Protein AF-A0A914QEM2-F1 (afdb_monomer_lite)

Foldseek 3Di:
DDDPPPPALDDPVLVVVQCVVFDPPDPVVCCVQQVVVDPPCVVCVPPHNDPDCVGSVNDDDDTDHDPVRVVSRVVVVVVVVVVVVVVVPPPPDDD

InterPro domains:
  IPR002133 S-adenosylmethionine synthetase [PTHR11964] (2-65)
  IPR022630 S-adenosylmethionine synthetase, C-terminal [PF02773] (2-59)
  IPR022636 S-adenosylmethionine synthetase superfamily [SSF55973] (2-64)

Structure (mmCIF, N/CA/C/O backbone):
data_AF-A0A914QEM2-F1
#
_entry.id   AF-A0A914QEM2-F1
#
loop_
_atom_site.group_PDB
_atom_site.id
_atom_site.type_symbol
_atom_site.label_atom_id
_atom_site.label_alt_id
_atom_site.label_comp_id
_atom_site.label_asym_id
_atom_site.label_entity_id
_atom_site.label_seq_id
_atom_site.pdbx_PDB_ins_code
_atom_site.Cartn_x
_atom_site.Cartn_y
_atom_site.Cartn_z
_atom_site.occupancy
_atom_site.B_iso_or_equiv
_atom_site.auth_seq_id
_atom_site.auth_comp_id
_atom_site.auth_asym_id
_atom_site.auth_atom_id
_atom_site.pdbx_PDB_model_num
ATOM 1 N N . MET A 1 1 ? 1.388 8.817 -6.047 1.00 91.75 1 MET A N 1
ATOM 2 C CA . MET A 1 1 ? 2.794 8.664 -6.481 1.00 91.75 1 MET A CA 1
ATOM 3 C C . MET A 1 1 ? 3.282 7.308 -6.005 1.00 91.75 1 MET A C 1
ATOM 5 O O . MET A 1 1 ? 2.927 6.936 -4.894 1.00 91.75 1 MET A O 1
ATOM 9 N N . VAL A 1 2 ? 4.033 6.575 -6.828 1.00 97.38 2 VAL A N 1
ATOM 10 C CA . VAL A 1 2 ? 4.622 5.275 -6.467 1.00 97.38 2 VAL A CA 1
ATOM 11 C C . VAL A 1 2 ? 6.084 5.303 -6.894 1.00 97.38 2 VAL A C 1
ATOM 13 O O . VAL A 1 2 ? 6.356 5.426 -8.082 1.00 97.38 2 VAL A O 1
ATOM 16 N N . ILE A 1 3 ? 7.003 5.206 -5.933 1.00 97.62 3 ILE A N 1
ATOM 17 C CA . ILE A 1 3 ? 8.450 5.298 -6.166 1.00 97.62 3 ILE A CA 1
ATOM 18 C C . ILE A 1 3 ? 9.060 3.911 -5.982 1.00 97.62 3 ILE A C 1
ATOM 20 O O . ILE A 1 3 ? 8.912 3.305 -4.923 1.00 97.62 3 ILE A O 1
ATOM 24 N N . SER A 1 4 ? 9.771 3.415 -6.996 1.00 96.31 4 SER A N 1
ATOM 25 C CA . SER A 1 4 ? 10.449 2.111 -6.943 1.00 96.31 4 SER A CA 1
ATOM 26 C C . SER A 1 4 ? 11.957 2.198 -6.700 1.00 96.31 4 SER A C 1
ATOM 28 O O . SER A 1 4 ? 12.632 1.173 -6.755 1.00 96.31 4 SER A O 1
ATOM 30 N N . TYR A 1 5 ? 12.523 3.397 -6.527 1.00 96.25 5 TYR A N 1
ATOM 31 C CA . TYR A 1 5 ? 13.970 3.607 -6.350 1.00 96.25 5 TYR A CA 1
ATOM 32 C C . TYR A 1 5 ? 14.832 2.894 -7.417 1.00 96.25 5 TYR A C 1
ATOM 34 O O . TYR A 1 5 ? 15.856 2.292 -7.114 1.00 96.25 5 TYR A O 1
ATOM 42 N N . GLY A 1 6 ? 14.379 2.902 -8.679 1.00 93.38 6 GLY A N 1
ATOM 43 C CA . GLY A 1 6 ? 15.090 2.278 -9.807 1.00 93.38 6 GLY A CA 1
ATOM 44 C C . GLY A 1 6 ? 15.029 0.744 -9.885 1.00 93.38 6 GLY A C 1
ATOM 45 O O . GLY A 1 6 ? 15.648 0.158 -10.767 1.00 93.38 6 GLY A O 1
ATOM 46 N N . THR A 1 7 ? 14.281 0.075 -9.003 1.00 94.00 7 THR A N 1
ATOM 47 C CA . THR A 1 7 ? 14.189 -1.402 -8.992 1.00 94.00 7 THR A CA 1
ATOM 48 C C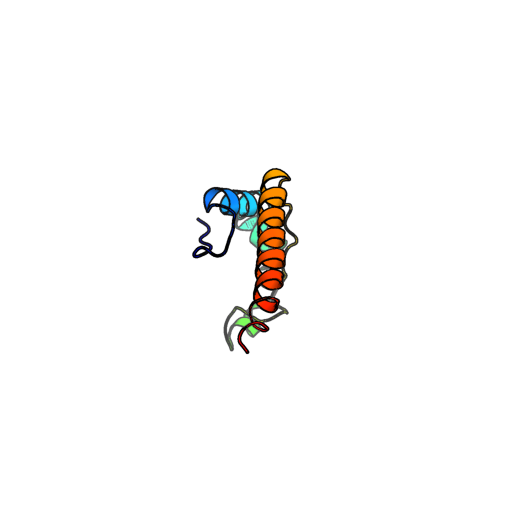 . THR A 1 7 ? 13.154 -1.975 -9.963 1.00 94.00 7 THR A C 1
ATOM 50 O O . THR A 1 7 ? 13.244 -3.140 -10.352 1.00 94.00 7 THR A O 1
ATOM 53 N N . SER A 1 8 ? 12.185 -1.162 -10.385 1.00 94.69 8 SER A N 1
ATOM 54 C CA . SER A 1 8 ? 11.132 -1.563 -11.317 1.00 94.69 8 SER A CA 1
ATOM 55 C C . SER A 1 8 ? 11.534 -1.276 -12.768 1.00 94.69 8 SER A C 1
ATOM 57 O O . SER A 1 8 ? 12.105 -0.219 -13.038 1.00 94.69 8 SER A O 1
ATOM 59 N N . PRO A 1 9 ? 11.190 -2.156 -13.728 1.00 95.31 9 PRO A N 1
ATOM 60 C CA . PRO A 1 9 ? 11.273 -1.840 -15.154 1.00 95.31 9 PRO A CA 1
ATOM 61 C C . PRO A 1 9 ? 10.101 -0.968 -15.650 1.00 95.31 9 PRO A C 1
ATOM 63 O O . PRO A 1 9 ? 10.097 -0.554 -16.807 1.00 95.31 9 PRO A O 1
ATOM 66 N N . LEU A 1 10 ? 9.090 -0.734 -14.808 1.00 96.69 10 LEU A N 1
ATOM 67 C CA . LEU A 1 10 ? 7.956 0.151 -15.076 1.00 96.69 10 LEU A CA 1
ATOM 68 C C . LEU A 1 10 ? 8.220 1.541 -14.498 1.00 96.69 10 LEU A C 1
ATOM 70 O O . LEU A 1 10 ? 8.793 1.669 -13.415 1.00 96.69 10 LEU A O 1
ATOM 74 N N . SER A 1 11 ? 7.739 2.563 -15.195 1.00 96.88 11 SER A N 1
ATOM 75 C CA . SER A 1 11 ? 7.778 3.954 -14.741 1.00 96.88 11 SER A CA 1
ATOM 76 C C . SER A 1 11 ? 6.793 4.221 -13.593 1.00 96.88 11 SER A C 1
ATOM 78 O O . SER A 1 11 ? 5.825 3.483 -13.399 1.00 96.88 11 SER A O 1
ATOM 80 N N . GLU A 1 12 ? 7.002 5.304 -12.838 1.00 97.81 12 GLU A N 1
ATOM 81 C CA . GLU A 1 12 ? 6.110 5.681 -11.728 1.00 97.81 12 GLU A CA 1
ATOM 82 C C . GLU A 1 12 ? 4.638 5.864 -12.143 1.00 97.81 12 GLU A C 1
ATOM 84 O O . GLU A 1 12 ? 3.766 5.395 -11.408 1.00 97.81 12 GLU A O 1
ATOM 89 N N . PRO A 1 13 ? 4.309 6.476 -13.305 1.00 97.88 13 PRO A N 1
ATOM 90 C CA . PRO A 1 13 ? 2.924 6.553 -13.771 1.00 97.88 13 PRO A CA 1
ATOM 91 C C . PRO A 1 13 ? 2.310 5.181 -14.074 1.00 97.88 13 PRO A C 1
ATOM 93 O O . PRO A 1 13 ? 1.130 4.967 -13.806 1.00 97.88 13 PRO A O 1
ATOM 96 N N . GLU A 1 14 ? 3.094 4.233 -14.592 1.00 97.69 14 GLU A N 1
ATOM 97 C CA . GLU A 1 14 ? 2.623 2.868 -14.862 1.00 97.69 14 GLU A CA 1
ATOM 98 C C . GLU A 1 14 ? 2.367 2.101 -13.562 1.00 97.69 14 GLU A C 1
ATOM 100 O O . GLU A 1 14 ? 1.321 1.472 -13.410 1.00 97.69 14 GLU A O 1
ATOM 105 N N . LEU A 1 15 ? 3.276 2.211 -12.589 1.00 98.12 15 LEU A N 1
ATOM 106 C CA . LEU A 1 15 ? 3.081 1.651 -11.250 1.00 98.12 15 LEU A CA 1
ATOM 107 C C . LEU A 1 15 ? 1.858 2.263 -10.557 1.00 98.12 15 LEU A C 1
ATOM 109 O O . LEU A 1 15 ? 1.060 1.545 -9.957 1.00 98.12 15 LEU A O 1
ATOM 113 N N . LEU A 1 16 ? 1.675 3.579 -10.676 1.00 98.19 16 LEU A N 1
ATOM 114 C CA . LEU A 1 16 ? 0.500 4.268 -10.153 1.00 98.19 16 LEU A CA 1
ATOM 115 C C . LEU A 1 16 ? -0.792 3.786 -10.831 1.00 98.19 16 LEU A C 1
ATOM 117 O O . LEU A 1 16 ? -1.788 3.594 -10.138 1.00 98.19 16 LEU A O 1
ATOM 121 N N . SER A 1 17 ? -0.778 3.541 -12.147 1.00 98.00 17 SER A N 1
ATOM 122 C CA . SER A 1 17 ? -1.922 2.948 -12.857 1.00 98.00 17 SER A CA 1
ATOM 123 C C . SER A 1 17 ? -2.275 1.583 -12.279 1.00 98.00 17 SER A C 1
ATOM 125 O O . SER A 1 17 ? -3.438 1.341 -11.983 1.00 98.00 17 SER A O 1
ATOM 127 N N . ILE A 1 18 ? -1.282 0.719 -12.047 1.00 98.12 18 ILE A N 1
ATOM 128 C CA . ILE A 1 18 ? -1.508 -0.604 -11.449 1.00 98.12 18 ILE A CA 1
ATOM 129 C C . ILE A 1 18 ? -2.154 -0.476 -10.065 1.00 98.12 18 ILE A C 1
ATOM 131 O O . ILE A 1 18 ? -3.087 -1.218 -9.760 1.00 98.12 18 ILE A O 1
ATOM 135 N N . VAL A 1 19 ? -1.700 0.463 -9.228 1.00 97.94 19 VAL A N 1
ATOM 136 C CA . VAL A 1 19 ? -2.320 0.706 -7.915 1.00 97.94 19 VAL A CA 1
ATOM 137 C C . VAL A 1 19 ? -3.779 1.141 -8.078 1.00 97.94 19 VAL A C 1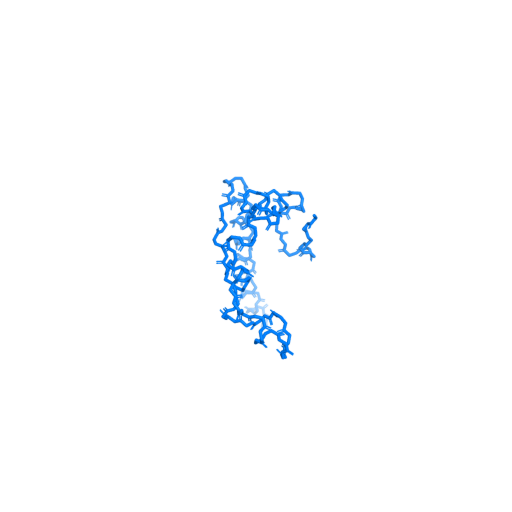
ATOM 139 O O . VAL A 1 19 ? -4.663 0.552 -7.460 1.00 97.94 19 VAL A O 1
ATOM 142 N N . ASN A 1 20 ? -4.055 2.112 -8.946 1.00 97.50 20 ASN A N 1
ATOM 143 C CA . ASN A 1 20 ? -5.414 2.620 -9.153 1.00 97.50 20 ASN A CA 1
ATOM 144 C C . ASN A 1 20 ? -6.370 1.558 -9.724 1.00 97.50 20 ASN A C 1
ATOM 146 O O . ASN A 1 20 ? -7.535 1.520 -9.339 1.00 97.50 20 ASN A O 1
ATOM 150 N N . ASP A 1 21 ? -5.878 0.669 -10.589 1.00 97.69 21 ASP A N 1
ATOM 151 C CA . ASP A 1 21 ? -6.674 -0.410 -11.190 1.00 97.69 21 ASP A CA 1
ATOM 152 C C . ASP A 1 21 ? -7.051 -1.504 -10.171 1.00 97.69 21 ASP A C 1
ATOM 154 O O . ASP A 1 21 ? -8.000 -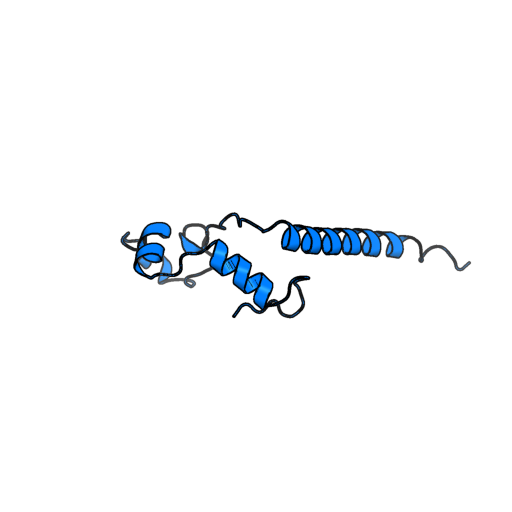2.264 -10.381 1.00 97.69 21 ASP A O 1
ATOM 158 N N . ASN A 1 22 ? -6.307 -1.611 -9.064 1.00 98.31 22 ASN A N 1
ATOM 159 C CA . ASN A 1 22 ? -6.430 -2.709 -8.104 1.00 98.31 22 ASN A CA 1
ATOM 160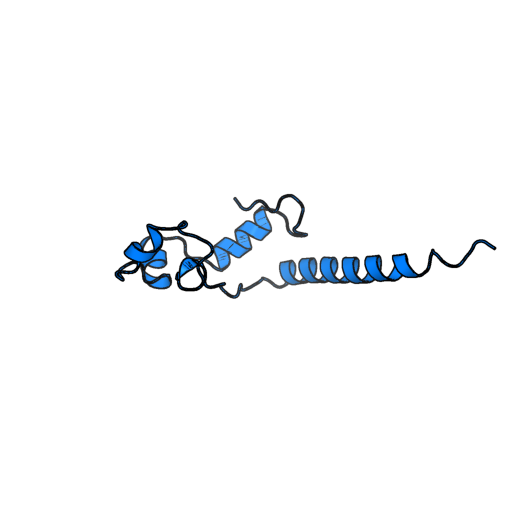 C C . ASN A 1 22 ? -6.954 -2.290 -6.728 1.00 98.31 22 ASN A C 1
ATOM 162 O O . ASN A 1 22 ? -7.476 -3.140 -5.998 1.00 98.31 22 ASN A O 1
ATOM 166 N N . PHE A 1 23 ? -6.840 -1.018 -6.353 1.00 98.00 23 PHE A N 1
ATOM 167 C CA . PHE A 1 23 ? -7.215 -0.532 -5.030 1.00 98.00 23 PHE A CA 1
ATOM 168 C C . PHE A 1 23 ? -8.226 0.609 -5.122 1.00 98.00 23 PHE A C 1
ATOM 170 O O . PHE A 1 23 ? -7.934 1.689 -5.626 1.00 98.00 23 PHE A O 1
ATOM 177 N N . ASP A 1 24 ? -9.410 0.389 -4.551 1.00 97.75 24 ASP A N 1
ATOM 178 C CA . ASP A 1 24 ? -10.377 1.456 -4.313 1.00 97.75 24 ASP A CA 1
ATOM 179 C C . ASP A 1 24 ? -10.054 2.118 -2.968 1.00 97.75 24 ASP A C 1
ATOM 181 O O . ASP A 1 24 ? -10.397 1.626 -1.894 1.00 97.75 24 ASP A O 1
ATOM 185 N N . LEU A 1 25 ? -9.329 3.233 -3.038 1.00 97.19 25 LEU A N 1
ATOM 186 C CA . LEU A 1 25 ? -8.771 3.923 -1.872 1.00 97.19 25 LEU A CA 1
ATOM 187 C C . LEU A 1 25 ? -9.784 4.820 -1.142 1.00 97.19 25 LEU A C 1
ATOM 189 O O . LEU A 1 25 ? -9.406 5.597 -0.262 1.00 97.19 25 LEU A O 1
ATOM 193 N N . ARG A 1 26 ? -11.078 4.747 -1.479 1.00 98.06 26 ARG A N 1
ATOM 194 C CA . ARG A 1 26 ? -12.108 5.503 -0.758 1.00 98.06 26 ARG A CA 1
ATOM 195 C C . ARG A 1 26 ? -12.201 4.995 0.689 1.00 98.06 26 ARG A C 1
ATOM 197 O O . ARG A 1 26 ? -12.293 3.783 0.892 1.00 98.06 26 ARG A O 1
ATOM 204 N N . PRO A 1 27 ? -12.288 5.875 1.708 1.00 98.19 27 PRO A N 1
ATOM 205 C CA . PRO A 1 27 ? -12.259 5.462 3.116 1.00 98.19 27 PRO A CA 1
ATOM 206 C C . PRO A 1 27 ? -13.284 4.381 3.486 1.00 98.19 27 PRO A C 1
ATOM 208 O O . PRO A 1 27 ? -12.957 3.418 4.174 1.00 98.19 27 PRO A O 1
ATOM 211 N N . GLY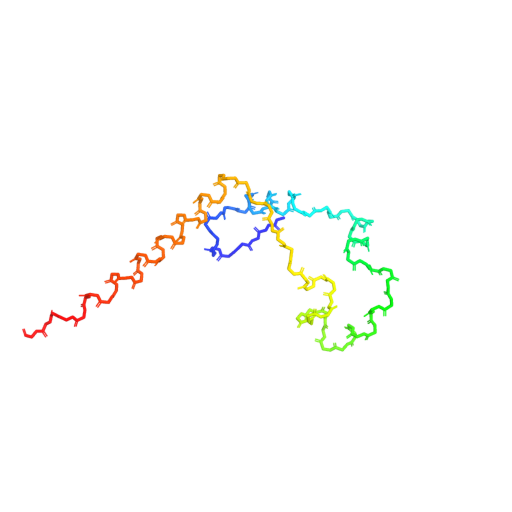 A 1 28 ? -14.521 4.496 2.989 1.00 98.44 28 GLY A N 1
ATOM 212 C CA . GLY A 1 28 ? -15.569 3.506 3.256 1.00 98.44 28 GLY A CA 1
ATOM 213 C C . GLY A 1 28 ? -15.283 2.127 2.654 1.00 98.44 28 GLY A C 1
ATOM 214 O O . GLY A 1 28 ? -15.663 1.114 3.238 1.00 98.44 28 GLY A O 1
ATOM 215 N N . VAL A 1 29 ? -14.585 2.083 1.518 1.00 98.19 29 VAL A N 1
ATOM 216 C CA . VAL A 1 29 ? -14.186 0.835 0.861 1.00 98.19 29 VAL A CA 1
ATOM 217 C C . VAL A 1 29 ? -13.013 0.201 1.593 1.00 98.19 29 VAL A C 1
ATOM 219 O O . VAL A 1 29 ? -13.086 -0.981 1.899 1.00 98.19 29 VAL A O 1
ATOM 222 N N . LEU A 1 30 ? -12.013 0.985 2.000 1.00 98.00 30 LEU A N 1
ATOM 223 C CA . LEU A 1 30 ? -10.910 0.491 2.831 1.00 98.00 30 LEU A CA 1
ATOM 224 C C . LEU A 1 30 ? -11.406 -0.118 4.148 1.00 98.00 30 LEU A C 1
ATOM 226 O O . LEU A 1 30 ? -10.988 -1.211 4.517 1.00 98.00 30 LEU A O 1
ATOM 230 N N . ILE A 1 31 ? -12.342 0.549 4.835 1.00 98.19 31 ILE A N 1
ATOM 231 C CA . ILE A 1 31 ? -12.942 0.028 6.074 1.00 98.19 31 ILE A CA 1
ATOM 232 C C . ILE A 1 31 ? -13.613 -1.327 5.841 1.00 98.19 31 ILE A C 1
ATOM 234 O O . ILE A 1 31 ? -13.497 -2.217 6.685 1.00 98.19 31 ILE A O 1
ATOM 238 N N . ARG A 1 32 ? -14.330 -1.471 4.722 1.00 98.06 32 ARG A N 1
ATOM 239 C CA . ARG A 1 32 ? -15.016 -2.709 4.353 1.00 98.06 32 ARG A CA 1
ATOM 240 C C . ARG A 1 32 ? -14.017 -3.805 3.987 1.00 98.06 32 ARG A C 1
ATOM 242 O O . ARG A 1 32 ? -14.072 -4.875 4.579 1.00 98.06 32 ARG A O 1
ATOM 249 N N . ASP A 1 33 ? -13.122 -3.533 3.044 1.00 97.69 33 ASP A N 1
ATOM 250 C CA . ASP A 1 33 ? -12.216 -4.521 2.454 1.00 97.69 33 ASP A CA 1
ATOM 251 C C . ASP A 1 33 ? -11.170 -5.015 3.467 1.00 97.69 33 ASP A C 1
ATOM 253 O O . ASP A 1 33 ? -10.805 -6.186 3.445 1.00 97.69 33 ASP A O 1
ATOM 257 N N . LEU A 1 34 ? -10.739 -4.157 4.399 1.00 98.06 34 LEU A N 1
ATOM 258 C CA . LEU A 1 34 ? -9.811 -4.518 5.478 1.00 98.06 34 LEU A CA 1
ATOM 259 C C . LEU A 1 34 ? -10.520 -4.888 6.794 1.00 98.06 34 LEU A C 1
ATOM 261 O O . LEU A 1 34 ? -9.857 -5.175 7.787 1.00 98.06 34 LEU A O 1
ATOM 265 N N . GLY A 1 35 ? -11.855 -4.853 6.855 1.00 97.81 35 GLY A N 1
ATOM 266 C CA . GLY A 1 35 ? -12.606 -5.211 8.064 1.00 97.81 35 GLY A CA 1
ATOM 267 C C . GLY A 1 35 ? -12.281 -4.34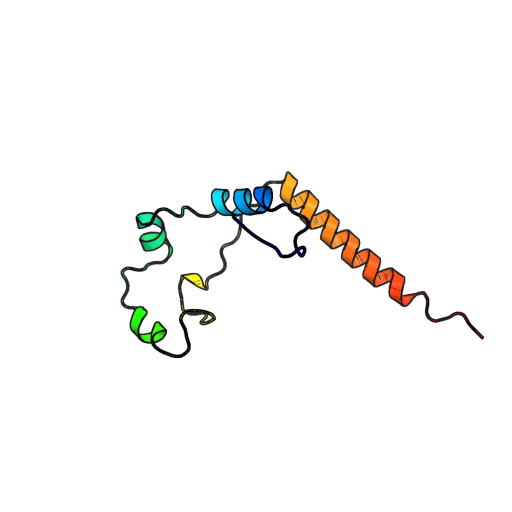4 9.291 1.00 97.81 35 GLY A C 1
ATOM 268 O O . GLY A 1 35 ? -12.249 -4.843 10.416 1.00 97.81 35 GLY A O 1
ATOM 269 N N . LEU A 1 36 ? -12.056 -3.040 9.106 1.00 98.12 36 LEU A N 1
ATOM 270 C CA . LEU A 1 36 ? -11.529 -2.138 10.146 1.00 98.12 36 LEU A CA 1
ATOM 271 C C . LEU A 1 36 ? -12.531 -1.791 11.264 1.00 98.12 36 LEU A C 1
ATOM 273 O O . LEU A 1 36 ? -12.191 -1.098 12.218 1.00 98.12 36 LEU A O 1
ATOM 277 N N . LYS A 1 37 ? -13.778 -2.265 11.194 1.00 97.62 37 LYS A N 1
ATOM 278 C CA . LYS A 1 37 ? -14.740 -2.121 12.304 1.00 97.62 37 LYS A CA 1
ATOM 279 C C . LYS A 1 37 ? -14.575 -3.192 13.390 1.00 97.62 37 LYS A C 1
ATOM 281 O O . LYS A 1 37 ? -15.216 -3.095 14.432 1.00 97.62 37 LYS A O 1
ATOM 286 N N . ASN A 1 38 ? -13.735 -4.198 13.156 1.00 96.94 38 ASN A N 1
ATOM 287 C CA . ASN A 1 38 ? -13.472 -5.266 14.115 1.00 96.94 38 ASN A CA 1
ATOM 288 C C . ASN A 1 38 ? -12.515 -4.802 15.234 1.00 96.94 38 ASN A C 1
ATOM 290 O O . ASN A 1 38 ? -11.661 -3.944 14.995 1.00 96.94 38 ASN A O 1
ATOM 294 N N . PRO A 1 39 ? -12.594 -5.378 16.449 1.00 96.38 39 PRO A N 1
ATOM 295 C CA . PRO A 1 39 ? -11.742 -5.004 17.580 1.00 96.38 39 PRO A CA 1
ATOM 296 C C . PRO A 1 39 ? -10.322 -5.600 17.472 1.00 96.38 39 PRO A C 1
ATOM 298 O O . PRO A 1 39 ? -9.901 -6.396 18.307 1.00 96.38 39 PRO A O 1
ATOM 301 N N . ILE A 1 40 ? -9.566 -5.209 16.443 1.00 95.44 40 ILE A N 1
ATOM 302 C CA . ILE A 1 40 ? -8.223 -5.744 16.133 1.00 95.44 40 ILE A CA 1
ATOM 303 C C . ILE A 1 40 ? -7.064 -4.863 16.640 1.00 95.44 40 ILE A C 1
ATOM 305 O O . ILE A 1 40 ? -5.908 -5.275 16.619 1.00 95.44 40 ILE A O 1
ATOM 309 N N . TYR A 1 41 ? -7.361 -3.659 17.136 1.00 96.44 41 TYR A N 1
ATOM 310 C CA . TYR A 1 41 ? -6.365 -2.615 17.426 1.00 96.44 41 TYR A CA 1
ATOM 311 C C . TYR A 1 41 ? -5.538 -2.828 18.701 1.00 96.44 41 TYR A C 1
ATOM 313 O O . TYR A 1 41 ? -4.487 -2.216 18.866 1.00 96.44 41 TYR A O 1
ATOM 321 N N . LYS A 1 42 ? -5.974 -3.697 19.623 1.00 95.62 42 LYS A N 1
ATOM 322 C CA . LYS A 1 42 ? -5.208 -3.963 20.853 1.00 95.62 42 LYS A CA 1
ATOM 323 C C . LYS A 1 42 ? -3.831 -4.553 20.538 1.00 95.62 42 LYS A C 1
ATOM 325 O O . LYS A 1 42 ? -2.839 -4.160 21.143 1.00 95.62 42 LYS A O 1
ATOM 330 N N . GLU A 1 43 ? -3.768 -5.470 19.576 1.00 92.50 43 GLU A N 1
ATOM 331 C CA . GLU A 1 43 ? -2.516 -6.134 19.204 1.00 92.50 43 GLU A CA 1
ATOM 332 C C . GLU A 1 43 ? -1.565 -5.209 18.437 1.00 92.50 43 GLU A C 1
ATOM 334 O O . GLU A 1 43 ? -0.360 -5.434 18.476 1.00 92.50 43 GLU A O 1
ATOM 339 N N . THR A 1 44 ? -2.072 -4.143 17.806 1.00 95.19 44 THR A N 1
ATOM 340 C CA . THR A 1 44 ? -1.240 -3.170 17.080 1.00 95.19 44 THR A CA 1
ATOM 341 C C . THR A 1 44 ? -0.493 -2.207 18.010 1.00 95.19 44 THR A C 1
ATOM 343 O O . THR A 1 44 ? 0.394 -1.491 17.563 1.00 95.19 44 THR A O 1
ATOM 346 N N . ALA A 1 45 ? -0.856 -2.142 19.298 1.00 95.00 45 ALA A N 1
ATOM 347 C CA . ALA A 1 45 ? -0.283 -1.201 20.271 1.00 95.00 45 ALA A CA 1
ATOM 348 C C . ALA A 1 45 ? 1.096 -1.621 20.821 1.00 95.00 45 ALA A C 1
ATOM 350 O O . ALA A 1 45 ? 1.683 -0.912 21.637 1.00 95.00 45 ALA A O 1
ATOM 351 N N . LYS A 1 46 ? 1.616 -2.776 20.394 1.00 92.75 46 LYS A N 1
ATOM 352 C CA . LYS A 1 46 ? 2.944 -3.290 20.746 1.00 92.75 46 LYS A CA 1
ATOM 353 C C . LYS A 1 46 ? 3.690 -3.662 19.472 1.00 92.75 46 LYS A C 1
ATOM 355 O O . LYS A 1 46 ? 3.080 -4.149 18.530 1.00 92.75 46 LYS A O 1
ATOM 360 N N . ASN A 1 47 ? 5.008 -3.483 19.468 1.00 91.69 47 ASN A N 1
ATOM 361 C CA . ASN A 1 47 ? 5.902 -3.949 18.399 1.00 91.69 47 ASN A CA 1
ATOM 362 C C . ASN A 1 47 ? 5.590 -3.415 16.981 1.00 91.69 47 ASN A C 1
ATOM 364 O O . ASN A 1 47 ? 6.089 -3.966 16.006 1.00 91.69 47 ASN A O 1
ATOM 368 N N . GLY A 1 48 ? 4.825 -2.322 16.868 1.00 93.75 48 GLY A N 1
ATOM 369 C CA . GLY A 1 48 ? 4.498 -1.668 15.598 1.00 93.75 48 GLY A CA 1
ATOM 370 C C . GLY A 1 48 ? 3.233 -2.197 14.910 1.00 93.75 48 GLY A C 1
ATOM 371 O O . GLY A 1 48 ? 2.673 -3.230 15.264 1.00 93.75 48 GLY A O 1
ATOM 372 N N . HIS A 1 49 ? 2.769 -1.448 13.906 1.00 96.81 49 HIS A N 1
ATOM 373 C CA . HIS A 1 49 ? 1.536 -1.747 13.164 1.00 96.81 49 HIS A CA 1
ATOM 374 C C . HIS A 1 49 ? 1.749 -2.656 11.945 1.00 96.81 49 HIS A C 1
ATOM 376 O O . HIS A 1 49 ? 0.773 -3.150 11.386 1.00 96.81 49 HIS A O 1
ATOM 382 N N . PHE A 1 50 ? 2.996 -2.852 11.518 1.00 97.25 50 PHE A N 1
ATOM 383 C CA . PHE A 1 50 ? 3.350 -3.553 10.282 1.00 97.25 50 PHE A CA 1
ATOM 384 C C . PHE A 1 50 ? 4.239 -4.768 10.558 1.00 97.25 50 PHE A C 1
ATOM 386 O O . PHE A 1 50 ? 4.869 -4.852 11.612 1.00 97.25 50 PHE A O 1
ATOM 393 N N . GLY A 1 51 ? 4.294 -5.698 9.605 1.00 94.69 51 GLY A N 1
ATOM 394 C CA . GLY A 1 51 ? 5.082 -6.929 9.685 1.00 94.69 51 GLY A CA 1
ATOM 395 C C . GLY A 1 51 ? 4.427 -8.043 10.504 1.00 94.69 51 GLY A C 1
ATOM 396 O O . GLY A 1 51 ? 5.076 -9.039 10.815 1.00 94.69 51 GLY A O 1
ATOM 397 N N . HIS A 1 52 ? 3.148 -7.898 10.864 1.00 94.56 52 HIS A N 1
ATOM 398 C CA . HIS A 1 52 ? 2.403 -8.943 11.557 1.00 94.56 52 HIS A CA 1
ATOM 399 C C . HIS A 1 52 ? 1.365 -9.589 10.635 1.00 94.56 52 HIS A C 1
ATOM 401 O O . HIS A 1 52 ? 0.286 -9.047 10.419 1.00 94.56 52 HIS A O 1
ATOM 407 N N . GLU A 1 53 ? 1.626 -10.834 10.230 1.00 93.69 53 GLU A N 1
ATOM 408 C CA . GLU A 1 53 ? 0.818 -11.628 9.282 1.00 93.69 53 GLU A CA 1
ATOM 409 C C . GLU A 1 53 ? -0.684 -11.757 9.593 1.00 93.69 53 GLU A C 1
ATOM 411 O O . GLU A 1 53 ? -1.445 -12.197 8.743 1.00 93.69 53 GLU A O 1
ATOM 416 N N . ARG A 1 54 ? -1.145 -11.416 10.804 1.00 92.12 54 ARG A N 1
ATOM 417 C CA . ARG A 1 54 ? -2.569 -11.481 11.173 1.00 92.12 54 ARG A CA 1
ATOM 418 C C . ARG A 1 54 ? -3.330 -10.198 10.857 1.00 92.12 54 ARG A C 1
ATOM 420 O O . ARG A 1 54 ? -4.557 -10.192 10.943 1.00 92.12 54 ARG A O 1
ATOM 427 N N . PHE A 1 55 ? -2.637 -9.103 10.554 1.00 97.06 55 PHE A N 1
ATOM 428 C CA . PHE A 1 55 ? -3.301 -7.849 10.242 1.00 97.06 55 PHE A CA 1
ATOM 429 C C . PHE A 1 55 ? -3.844 -7.858 8.810 1.00 97.06 55 PHE A C 1
ATOM 431 O O . PHE A 1 55 ? -3.198 -8.380 7.898 1.00 97.06 55 PHE A O 1
ATOM 438 N N . PRO A 1 56 ? -5.036 -7.280 8.587 1.00 97.56 56 PRO A N 1
ATOM 439 C CA . PRO A 1 56 ? -5.698 -7.355 7.289 1.00 97.56 56 PRO A CA 1
ATOM 440 C C . PRO A 1 56 ? -4.917 -6.629 6.186 1.00 97.56 56 PRO A C 1
ATOM 442 O O . PRO A 1 56 ? -4.952 -7.057 5.040 1.00 97.56 56 PRO A O 1
ATOM 445 N N . TRP A 1 57 ? -4.170 -5.571 6.522 1.00 97.88 57 TRP A N 1
ATOM 446 C CA . TRP A 1 57 ? -3.320 -4.845 5.567 1.00 97.88 57 TRP A CA 1
ATOM 447 C C . TRP A 1 57 ? -2.001 -5.556 5.234 1.00 97.88 57 TRP A C 1
ATOM 449 O O . TRP A 1 57 ? -1.324 -5.144 4.299 1.00 97.88 57 TRP A O 1
ATOM 459 N N . GLU A 1 58 ? -1.647 -6.618 5.959 1.00 97.75 58 GLU A N 1
ATOM 460 C CA . GLU A 1 58 ? -0.479 -7.460 5.658 1.00 97.75 58 GLU A CA 1
ATOM 461 C C . GLU A 1 58 ? -0.820 -8.587 4.669 1.00 97.75 58 GLU A C 1
ATOM 463 O O . GLU A 1 58 ? 0.068 -9.274 4.170 1.00 97.75 58 GLU A O 1
ATOM 468 N N . GLN A 1 59 ? -2.105 -8.781 4.346 1.00 96.88 59 GLN A N 1
ATOM 469 C CA . GLN A 1 59 ? -2.514 -9.775 3.356 1.00 96.88 59 GLN A CA 1
ATOM 470 C C . GLN A 1 59 ? -2.221 -9.260 1.944 1.00 96.88 59 GLN A C 1
ATOM 472 O O . GLN A 1 59 ? -2.852 -8.314 1.466 1.00 96.88 59 GLN A O 1
ATOM 477 N N . VAL A 1 60 ? -1.270 -9.898 1.259 1.00 96.44 60 VAL A N 1
ATOM 478 C CA . VAL A 1 60 ? -0.888 -9.518 -0.106 1.00 96.44 60 VAL A CA 1
ATOM 479 C C . VAL A 1 60 ? -2.056 -9.750 -1.060 1.00 96.44 60 VAL A C 1
ATOM 481 O O . VAL A 1 60 ? -2.572 -10.858 -1.196 1.00 96.44 60 VAL A O 1
ATOM 484 N N . LYS A 1 61 ? -2.451 -8.687 -1.760 1.00 96.38 61 LYS A N 1
ATOM 485 C CA . LYS A 1 61 ? -3.467 -8.743 -2.808 1.00 96.38 61 LYS A CA 1
ATOM 486 C C . LYS A 1 61 ? -2.838 -9.161 -4.134 1.00 96.38 61 LYS A C 1
ATOM 488 O O . LYS A 1 61 ? -1.868 -8.553 -4.581 1.00 96.38 61 LYS A O 1
ATOM 493 N N . GLU A 1 62 ? -3.439 -10.142 -4.798 1.00 97.75 62 GLU A N 1
ATOM 494 C CA . GLU A 1 62 ? -3.101 -10.458 -6.184 1.00 97.75 62 GLU A CA 1
ATOM 495 C C . GLU A 1 62 ? -3.495 -9.290 -7.102 1.00 97.75 62 GLU A C 1
ATOM 497 O O . GLU A 1 62 ? -4.644 -8.834 -7.101 1.00 97.75 62 GLU A O 1
ATOM 502 N N . LEU A 1 63 ? -2.527 -8.781 -7.867 1.00 97.75 63 LEU A N 1
ATOM 503 C CA . LEU A 1 63 ? -2.723 -7.630 -8.741 1.00 97.75 63 LEU A CA 1
ATOM 504 C C . LEU A 1 63 ? -3.101 -8.074 -10.152 1.00 97.75 63 LEU A C 1
ATOM 506 O O . LEU A 1 63 ? -2.418 -8.880 -10.781 1.00 97.75 63 LEU A O 1
ATOM 510 N N . LYS A 1 64 ? -4.148 -7.458 -10.696 1.00 97.62 64 LYS A N 1
ATOM 511 C CA . LYS A 1 64 ? -4.467 -7.510 -12.119 1.00 97.62 64 LYS A CA 1
ATOM 512 C C . LYS A 1 64 ? -3.516 -6.579 -12.853 1.00 97.62 64 LYS A C 1
ATOM 514 O O . LYS A 1 64 ? -3.573 -5.360 -12.685 1.00 97.62 64 LYS A O 1
ATOM 519 N N . ILE A 1 65 ? -2.637 -7.165 -13.657 1.00 97.31 65 ILE A N 1
ATOM 520 C CA . ILE A 1 65 ? -1.643 -6.435 -14.439 1.00 97.31 65 ILE A CA 1
ATOM 521 C C . ILE A 1 65 ? -2.077 -6.416 -15.901 1.00 97.31 65 ILE A C 1
ATOM 523 O O . ILE A 1 65 ? -2.325 -7.464 -16.499 1.00 97.31 65 ILE A O 1
ATOM 527 N N . ARG A 1 66 ? -2.152 -5.218 -16.485 1.00 97.38 66 ARG A N 1
ATOM 528 C CA . ARG A 1 66 ? -2.476 -5.043 -17.904 1.00 97.38 66 ARG A CA 1
ATOM 529 C C . ARG A 1 66 ? -1.396 -5.702 -18.792 1.00 97.38 66 ARG A C 1
ATOM 531 O O . ARG A 1 66 ? -0.215 -5.663 -18.423 1.00 97.38 66 ARG A O 1
ATOM 538 N N . PRO A 1 67 ? -1.752 -6.311 -19.941 1.00 96.44 67 PRO A N 1
ATOM 539 C CA . PRO A 1 67 ? -0.816 -7.092 -20.760 1.00 96.44 67 PRO A CA 1
ATOM 540 C C . PRO A 1 67 ? 0.473 -6.356 -21.161 1.00 96.44 67 PRO A C 1
ATOM 542 O O . PRO A 1 67 ? 1.554 -6.944 -21.153 1.00 96.44 67 PRO A O 1
ATOM 545 N N . GLU A 1 68 ? 0.384 -5.063 -21.460 1.00 94.75 68 GLU A N 1
ATOM 546 C CA . GLU A 1 68 ? 1.513 -4.207 -21.827 1.00 94.75 68 GLU A CA 1
ATOM 547 C C . GLU A 1 68 ? 2.527 -4.026 -20.688 1.00 94.75 68 GLU A C 1
ATOM 549 O O . GLU A 1 68 ? 3.732 -3.969 -20.936 1.00 94.75 68 GLU A O 1
ATOM 554 N N . PHE A 1 69 ? 2.071 -4.000 -19.431 1.00 96.69 69 PHE A N 1
ATOM 555 C CA . PHE A 1 69 ? 2.951 -3.931 -18.263 1.00 96.69 69 PHE A CA 1
ATOM 556 C C . PHE A 1 69 ? 3.549 -5.307 -17.966 1.00 96.69 69 PHE A C 1
ATOM 558 O O . PHE A 1 69 ? 4.743 -5.420 -17.684 1.00 96.69 69 PHE A O 1
ATOM 565 N N . ALA A 1 70 ? 2.752 -6.370 -18.112 1.00 95.25 70 ALA A N 1
ATOM 566 C CA . ALA A 1 70 ? 3.215 -7.743 -17.937 1.00 95.25 70 ALA A CA 1
ATOM 567 C C . ALA A 1 70 ? 4.345 -8.104 -18.917 1.00 95.25 70 ALA A C 1
ATOM 569 O O . ALA A 1 70 ? 5.303 -8.776 -18.530 1.00 95.25 70 ALA A O 1
ATOM 570 N N . ALA A 1 71 ? 4.278 -7.628 -20.164 1.00 94.38 71 ALA A N 1
ATOM 571 C CA . ALA A 1 71 ? 5.343 -7.818 -21.147 1.00 94.38 71 ALA A CA 1
ATOM 572 C C . ALA A 1 71 ? 6.674 -7.198 -20.682 1.00 94.38 71 ALA A C 1
ATOM 574 O O . ALA A 1 71 ? 7.698 -7.879 -20.687 1.00 94.38 71 ALA A O 1
ATOM 575 N N . LYS A 1 72 ? 6.660 -5.949 -20.195 1.00 93.06 72 LYS A N 1
ATOM 576 C CA . LYS A 1 72 ? 7.859 -5.261 -19.676 1.00 93.06 72 LYS A CA 1
ATOM 577 C C . LYS A 1 72 ? 8.478 -5.983 -18.474 1.00 93.06 72 LYS A C 1
ATOM 579 O O . LYS A 1 72 ? 9.700 -6.121 -18.402 1.00 93.06 72 LYS A O 1
ATOM 584 N N . LEU A 1 73 ? 7.641 -6.480 -17.559 1.00 92.44 73 LEU A N 1
ATOM 585 C CA . LEU A 1 73 ? 8.085 -7.260 -16.398 1.00 92.44 73 LEU A CA 1
ATOM 586 C C . LEU A 1 73 ? 8.778 -8.565 -16.823 1.00 92.44 73 LEU A C 1
ATOM 588 O O . LEU A 1 73 ? 9.864 -8.873 -16.328 1.00 92.44 73 LEU A O 1
ATOM 592 N N . LYS A 1 74 ? 8.201 -9.296 -17.787 1.00 90.19 74 LYS A N 1
ATOM 593 C CA . LYS A 1 74 ? 8.796 -10.527 -18.335 1.00 90.19 74 LYS A CA 1
ATOM 594 C C . LYS A 1 74 ? 10.134 -10.261 -19.022 1.00 90.19 74 LYS A C 1
ATOM 596 O O . LYS A 1 74 ? 11.090 -10.987 -18.767 1.00 90.19 74 LYS A O 1
ATOM 601 N N . THR A 1 75 ? 10.233 -9.202 -19.827 1.00 87.69 75 THR A N 1
ATOM 602 C CA . THR A 1 75 ? 11.486 -8.816 -20.498 1.00 87.69 75 THR A CA 1
ATOM 603 C C . THR A 1 75 ? 12.612 -8.572 -19.495 1.00 87.69 75 THR A C 1
ATOM 605 O O . THR A 1 75 ? 13.725 -9.058 -19.681 1.00 87.69 75 THR A O 1
ATOM 608 N N . ARG A 1 76 ? 12.337 -7.875 -18.383 1.00 84.31 76 ARG A N 1
ATOM 609 C CA . ARG A 1 76 ? 13.343 -7.653 -17.334 1.00 84.31 76 ARG A CA 1
ATOM 610 C C . ARG A 1 76 ? 13.781 -8.958 -16.669 1.00 84.31 76 ARG A C 1
ATOM 612 O O . ARG A 1 76 ? 14.979 -9.135 -16.465 1.00 84.31 76 ARG A O 1
ATOM 619 N N . ALA A 1 77 ? 12.842 -9.848 -16.350 1.00 83.12 77 ALA A N 1
ATOM 620 C CA . ALA A 1 77 ? 13.149 -11.138 -15.735 1.00 83.12 77 ALA A CA 1
ATOM 621 C C . ALA A 1 77 ? 14.040 -12.004 -16.642 1.00 83.12 77 ALA A C 1
ATOM 623 O O . ALA A 1 77 ? 15.058 -12.515 -16.183 1.00 83.12 77 ALA A O 1
ATOM 624 N N . LEU A 1 78 ? 13.718 -12.079 -17.939 1.00 82.56 78 LEU A N 1
ATOM 625 C CA . LEU A 1 78 ? 14.526 -12.789 -18.937 1.00 82.56 78 LEU A CA 1
ATOM 626 C C . LEU A 1 78 ? 15.955 -12.232 -19.017 1.00 82.56 78 LEU A C 1
ATOM 628 O O . LEU A 1 78 ? 16.917 -12.996 -18.962 1.00 82.56 78 LEU A O 1
ATOM 632 N N . ASN A 1 79 ? 16.100 -10.905 -19.067 1.00 80.75 79 ASN A N 1
ATOM 633 C CA . ASN A 1 79 ? 17.410 -10.256 -19.150 1.00 80.75 79 ASN A CA 1
ATOM 634 C C . ASN A 1 79 ? 18.276 -10.512 -17.903 1.00 80.75 79 ASN A C 1
ATOM 636 O O . ASN A 1 79 ? 19.493 -10.639 -18.020 1.00 80.75 79 ASN A O 1
ATOM 640 N N . ILE A 1 80 ? 17.672 -10.600 -16.710 1.00 77.88 80 ILE A N 1
ATOM 641 C CA . ILE A 1 80 ? 18.394 -10.942 -15.473 1.00 77.88 80 ILE A CA 1
ATOM 642 C C . ILE A 1 80 ? 18.874 -12.396 -15.525 1.00 77.88 80 ILE A C 1
ATOM 644 O O . ILE A 1 80 ? 20.044 -12.656 -15.257 1.00 77.88 80 ILE A O 1
ATOM 648 N N . SER A 1 81 ? 18.006 -13.335 -15.918 1.00 76.56 81 SER A N 1
ATOM 649 C CA . SER A 1 81 ? 18.373 -14.751 -16.027 1.00 76.56 81 SER A CA 1
ATOM 650 C C . SER A 1 81 ? 19.511 -14.996 -17.024 1.00 76.56 81 SER A C 1
ATOM 652 O O . SER A 1 81 ? 20.375 -15.828 -16.762 1.00 76.56 81 SER A O 1
ATOM 654 N N . GLN A 1 82 ? 19.553 -14.254 -18.135 1.00 70.19 82 GLN A N 1
ATOM 655 C CA . GLN A 1 82 ? 20.638 -14.345 -19.119 1.00 70.19 82 GLN A CA 1
ATOM 656 C C . GLN A 1 82 ? 21.950 -13.727 -18.607 1.00 70.19 82 GLN A C 1
ATOM 658 O O . GLN A 1 82 ? 23.008 -14.337 -18.746 1.00 70.19 82 GLN A O 1
ATOM 663 N N . ALA A 1 83 ? 21.891 -12.576 -17.928 1.00 66.62 83 ALA A N 1
ATOM 664 C CA . ALA A 1 83 ? 23.076 -11.923 -17.364 1.00 66.62 83 ALA A CA 1
ATOM 665 C C . ALA A 1 83 ? 23.760 -12.749 -16.256 1.00 66.62 83 ALA A C 1
ATOM 667 O O . ALA A 1 83 ? 24.979 -12.692 -16.103 1.00 66.62 83 ALA A O 1
ATOM 668 N N . SER A 1 84 ? 22.998 -13.536 -15.491 1.00 60.56 84 SER A N 1
ATOM 669 C CA . SER A 1 84 ? 23.554 -14.446 -14.481 1.00 60.56 84 SER A CA 1
ATOM 670 C C . SER A 1 84 ? 24.194 -15.710 -15.075 1.00 60.56 84 SER A C 1
ATOM 672 O O . SER A 1 84 ? 25.037 -16.309 -14.414 1.00 60.56 84 SER A O 1
ATOM 674 N N . GLY A 1 85 ? 23.836 -16.105 -16.304 1.00 57.12 85 GLY A N 1
ATOM 675 C CA . GLY A 1 85 ? 24.411 -17.268 -16.995 1.00 57.12 85 GLY A CA 1
ATOM 676 C C . GLY A 1 85 ? 25.782 -17.002 -17.630 1.00 57.12 85 GLY A C 1
ATOM 677 O O . GLY A 1 85 ? 26.670 -17.850 -17.554 1.00 57.12 85 GLY A O 1
ATOM 678 N N . ASP A 1 86 ? 25.994 -15.804 -18.182 1.00 56.50 86 ASP A N 1
ATOM 679 C CA . ASP A 1 86 ? 27.254 -15.431 -18.853 1.00 56.50 86 ASP A CA 1
ATOM 680 C C . ASP A 1 86 ? 28.424 -15.184 -17.881 1.00 56.50 86 ASP A C 1
ATOM 682 O O . ASP A 1 86 ? 29.595 -15.323 -18.249 1.00 56.50 86 ASP A O 1
ATOM 686 N N . ALA A 1 87 ? 28.141 -14.853 -16.617 1.00 56.06 87 ALA A N 1
ATOM 687 C CA . ALA A 1 87 ? 29.171 -14.604 -15.606 1.00 56.06 87 ALA A CA 1
ATOM 688 C C . ALA A 1 87 ? 29.938 -15.876 -15.186 1.00 56.06 87 ALA A C 1
ATOM 690 O O . ALA A 1 87 ? 31.074 -15.780 -14.722 1.00 56.06 87 ALA A O 1
ATOM 691 N N . SER A 1 88 ? 29.366 -17.069 -15.385 1.00 53.41 88 SER A N 1
ATOM 692 C CA . SER A 1 88 ? 30.006 -18.342 -15.021 1.00 53.41 88 SER A CA 1
ATOM 693 C C . SER A 1 88 ? 30.997 -18.874 -16.064 1.00 53.41 88 SER A C 1
ATOM 695 O O . SER A 1 88 ? 31.794 -19.749 -15.735 1.00 53.41 88 SER A O 1
ATOM 697 N N . GLN A 1 89 ? 31.008 -18.360 -17.301 1.00 52.69 89 GLN A N 1
ATOM 698 C CA . GLN A 1 89 ? 31.879 -18.878 -18.371 1.00 52.69 89 GLN A CA 1
ATOM 699 C C . GLN A 1 89 ? 33.217 -18.133 -18.539 1.00 52.69 89 GLN A C 1
ATOM 701 O O . GLN A 1 89 ? 34.077 -18.601 -19.281 1.00 52.69 89 GLN A O 1
ATOM 706 N N . LYS A 1 90 ? 33.454 -17.013 -17.838 1.00 52.00 90 LYS A N 1
ATOM 707 C CA . LYS A 1 90 ? 34.676 -16.196 -18.017 1.00 52.00 90 LYS A CA 1
ATOM 708 C C . LYS A 1 90 ? 35.837 -16.479 -17.051 1.00 52.00 90 LYS A C 1
ATOM 710 O O . LYS A 1 90 ? 36.831 -15.763 -17.105 1.00 52.00 90 LYS A O 1
ATOM 715 N N . VAL A 1 91 ? 35.759 -17.506 -16.199 1.00 55.06 91 VAL A N 1
ATOM 716 C CA . VAL A 1 91 ? 36.790 -17.766 -15.164 1.00 55.06 91 VAL A CA 1
ATOM 717 C C . VAL A 1 91 ? 37.801 -18.873 -15.520 1.00 55.06 91 VAL A C 1
ATOM 719 O O . VAL A 1 91 ? 38.774 -19.054 -14.799 1.00 55.06 91 VAL A O 1
ATOM 722 N N . ASN A 1 92 ? 37.643 -19.570 -16.653 1.00 49.94 92 ASN A N 1
ATOM 723 C CA . ASN A 1 92 ? 38.463 -20.744 -17.007 1.00 49.94 92 ASN A CA 1
ATOM 724 C C . ASN A 1 92 ? 39.374 -20.506 -18.226 1.00 49.94 92 ASN A C 1
ATOM 726 O O . ASN A 1 92 ? 39.346 -21.277 -19.183 1.00 49.94 92 ASN A O 1
ATOM 730 N N . GLY A 1 93 ? 40.164 -19.432 -18.225 1.00 51.94 93 GLY A N 1
ATOM 731 C CA . GLY A 1 93 ? 41.024 -19.116 -19.367 1.00 51.94 93 GLY A CA 1
ATOM 732 C C . GLY A 1 93 ? 42.153 -18.147 -19.052 1.00 51.94 93 GLY A C 1
ATOM 733 O O . GLY A 1 93 ? 42.177 -17.052 -19.601 1.00 51.94 93 GLY A O 1
ATOM 734 N N . ASN A 1 94 ? 43.070 -18.540 -18.169 1.00 48.00 94 ASN A N 1
ATOM 735 C CA . ASN A 1 94 ? 44.454 -18.071 -18.229 1.00 48.00 94 ASN A CA 1
ATOM 736 C C . ASN A 1 94 ? 45.354 -19.097 -17.524 1.00 48.00 94 ASN A C 1
ATOM 738 O O . ASN A 1 94 ? 45.441 -19.118 -16.296 1.00 48.00 94 ASN A O 1
ATOM 742 N N . ALA A 1 95 ? 45.944 -19.981 -18.327 1.00 43.81 95 ALA A N 1
ATOM 743 C CA . ALA A 1 95 ? 47.085 -20.824 -17.990 1.00 43.81 95 ALA A CA 1
ATOM 744 C C . ALA A 1 95 ? 48.246 -20.394 -18.889 1.00 43.81 95 ALA A C 1
ATOM 746 O O . ALA A 1 95 ? 47.960 -20.092 -20.072 1.00 43.81 95 ALA A O 1
#

Sequence (95 aa):
MVISYGTSPLSEPELLSIVNDNFDLRPGVLIRDLGLKNPIYKETAKNGHFGHERFPWEQVKELKIRPEFAAKLKTRALNISQASGDASQKVNGNA

Radius of gyration: 20.45 Å; chains: 1; bounding box: 63×30×43 Å

Organism: NCBI:txid227884

pLDDT: mean 89.22, std 14.96, range [43.81, 98.44]

Secondary structure (DSSP, 8-state):
----TT--SS-HHHHHHHHHHH----HHHHHHHTTTTSS-TTGGGSS-SSS-TTSGGGSPPPP---HHHHHHHHHHHHHHHHHHHHTTSSSS---